Protein AF-F9VNH3-F1 (afdb_monomer)

Organism: Sulfurisphaera tokodaii (strain DSM 16993 / JCM 10545 / NBRC 100140 / 7) (NCBI:txid273063)

Mean predicted aligned error: 3.56 Å

Sequence (162 aa):
MEVTKPWIDDKKYKQDRLIEAKYEAELARRFLEDGLFRNAAGKAFQAWKALLASLSVDYIQELSKYFKGKRKMRDGRVVNYVEWIIALMPTSKMSNVAQILDNLLGNNIEAYTDIAIKLHEFQYNGLDKSGEISRYTSIEFVKMDLEKLLKAIEKFLASSPP

InterPro domains:
  IPR010268 Archaeal PaREP1-like [PF05942] (17-142)

Foldseek 3Di:
DDQDACVRPVVSNLQVLLVLLVVLLVQLVVCVVVVVLLSSLVSLLSSLLSLLLSLCSVVLVQQCVVQADWDQDPVRDIGGRSSVCSRVVDLVCQLVSQVSVCVVVVLCSNVLNVLSVLSVQCSPPPADCVCPRHVHPDVVVSSVSSVVSSVSSVVSCVVPPD

Nearest PDB structures (foldseek):
  1wol-assembly1_A  TM=5.995E-01  e=3.206E-01  Sulfurisphaera tokodaii str. 7
  6e46-assembly3_C  TM=3.033E-01  e=7.892E+00  Homo sapiens

pLDDT: mean 94.15, std 8.26, range [58.0, 98.88]

Structure (mmCIF, N/CA/C/O backbone):
data_AF-F9VNH3-F1
#
_entry.id   AF-F9VNH3-F1
#
loop_
_atom_site.group_PDB
_atom_site.id
_atom_site.type_symbol
_atom_site.label_atom_id
_atom_site.label_alt_id
_atom_site.label_comp_id
_atom_site.label_asym_id
_atom_site.label_entity_id
_atom_site.label_seq_id
_atom_site.pdbx_PDB_ins_code
_atom_site.Cartn_x
_atom_site.Cartn_y
_atom_site.Cartn_z
_atom_site.occupancy
_atom_site.B_iso_or_equiv
_atom_site.auth_seq_id
_atom_site.auth_comp_id
_atom_site.auth_asym_id
_atom_site.auth_atom_id
_atom_site.pdbx_PDB_model_num
ATOM 1 N N . MET A 1 1 ? -16.910 1.333 -6.793 1.00 61.47 1 MET A N 1
ATOM 2 C CA . MET A 1 1 ? -17.571 0.624 -5.680 1.00 61.47 1 MET A CA 1
ATOM 3 C C . MET A 1 1 ? -17.608 1.571 -4.496 1.00 61.47 1 MET A C 1
ATOM 5 O O . MET A 1 1 ? -16.608 2.242 -4.264 1.00 61.47 1 MET A O 1
ATOM 9 N N . GLU A 1 2 ? -18.743 1.712 -3.817 1.00 77.19 2 GLU A N 1
ATOM 10 C CA . GLU A 1 2 ? -18.792 2.500 -2.582 1.00 77.19 2 GLU A CA 1
ATOM 11 C C . GLU A 1 2 ? -18.258 1.638 -1.434 1.00 77.19 2 GLU A C 1
ATOM 13 O O . GLU A 1 2 ? -18.793 0.568 -1.170 1.00 77.19 2 GLU A O 1
ATOM 18 N N . VAL A 1 3 ? -17.167 2.080 -0.805 1.00 82.88 3 VAL A N 1
ATOM 19 C CA . VAL A 1 3 ? -16.518 1.366 0.302 1.00 82.88 3 VAL A CA 1
ATOM 20 C C . VAL A 1 3 ? -17.155 1.800 1.620 1.00 82.88 3 VAL A C 1
ATOM 22 O O . VAL A 1 3 ? -17.121 2.993 1.962 1.00 82.88 3 VAL A O 1
ATOM 25 N N . THR A 1 4 ? -17.699 0.833 2.364 1.00 90.19 4 THR A N 1
ATOM 26 C CA . THR A 1 4 ? -18.312 1.063 3.688 1.00 90.19 4 THR A CA 1
ATOM 27 C C . THR A 1 4 ? -17.279 1.656 4.642 1.00 90.19 4 THR A C 1
ATOM 29 O O . THR A 1 4 ? -16.112 1.325 4.547 1.00 90.19 4 THR A O 1
ATOM 32 N N . LYS A 1 5 ? -17.629 2.576 5.544 1.00 91.31 5 LYS A N 1
ATOM 33 C CA . LYS A 1 5 ? -16.624 3.169 6.451 1.00 91.31 5 LYS A CA 1
ATOM 34 C C . LYS A 1 5 ? -16.379 2.278 7.675 1.00 91.31 5 LYS A C 1
ATOM 36 O O . LYS A 1 5 ? -17.337 1.666 8.141 1.00 91.31 5 LYS A O 1
ATOM 41 N N . PRO A 1 6 ? -15.156 2.262 8.246 1.00 92.56 6 PRO A N 1
ATOM 42 C CA . PRO A 1 6 ? -14.829 1.3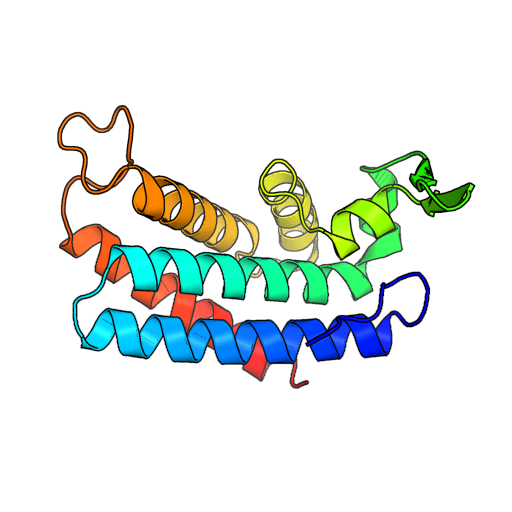91 9.379 1.00 92.56 6 PRO A CA 1
ATOM 43 C C . PRO A 1 6 ? -15.685 1.667 10.623 1.00 92.56 6 PRO A C 1
ATOM 45 O O . PRO A 1 6 ? -16.021 0.745 11.346 1.00 92.56 6 PRO A O 1
ATOM 48 N N . TRP A 1 7 ? -16.120 2.913 10.833 1.00 92.31 7 TRP A N 1
ATOM 49 C CA . TRP A 1 7 ? -17.027 3.287 11.929 1.00 92.31 7 TRP A CA 1
ATOM 50 C C . TRP A 1 7 ? -18.509 2.941 11.672 1.00 92.31 7 TRP A C 1
ATOM 52 O O . TRP A 1 7 ? -19.372 3.316 12.463 1.00 92.31 7 TRP A O 1
ATOM 62 N N . ILE A 1 8 ? -18.831 2.323 10.531 1.00 92.69 8 ILE A N 1
ATOM 63 C CA . ILE A 1 8 ? -20.176 1.822 10.200 1.00 92.69 8 ILE A CA 1
ATOM 64 C C . ILE A 1 8 ? -20.177 0.297 10.292 1.00 92.69 8 ILE A C 1
ATOM 66 O O . ILE A 1 8 ? -21.019 -0.272 10.977 1.00 92.69 8 ILE A O 1
ATOM 70 N N . ASP A 1 9 ? -19.238 -0.340 9.592 1.00 95.44 9 ASP A N 1
ATOM 71 C CA . ASP A 1 9 ? -19.033 -1.787 9.576 1.00 95.44 9 ASP A CA 1
ATOM 72 C C . ASP A 1 9 ? -17.557 -2.043 9.242 1.00 95.44 9 ASP A C 1
ATOM 74 O O . ASP A 1 9 ? -17.109 -1.867 8.103 1.00 95.44 9 ASP A O 1
ATOM 78 N N . ASP A 1 10 ? -16.784 -2.377 10.269 1.00 95.00 10 ASP A N 1
ATOM 79 C CA . ASP A 1 10 ? -15.339 -2.571 10.193 1.00 95.00 10 ASP A CA 1
ATOM 80 C C . ASP A 1 10 ? -14.968 -3.830 9.402 1.00 95.00 10 ASP A C 1
ATOM 82 O O . ASP A 1 10 ? -14.064 -3.787 8.564 1.00 95.00 10 ASP A O 1
ATOM 86 N N . LYS A 1 11 ? -15.712 -4.923 9.590 1.00 95.75 11 LYS A N 1
ATOM 87 C CA . LYS A 1 11 ? -15.538 -6.181 8.857 1.00 95.75 11 LYS A CA 1
ATOM 88 C C . LYS A 1 11 ? -15.802 -5.985 7.374 1.00 95.75 11 LYS A C 1
ATOM 90 O O . LYS A 1 11 ? -14.955 -6.348 6.558 1.00 95.75 11 LYS A O 1
ATOM 95 N N . LYS A 1 12 ? -16.922 -5.357 7.014 1.00 96.00 12 LYS A N 1
ATOM 96 C CA . LYS A 1 12 ? -17.232 -5.072 5.611 1.00 96.00 12 LYS A CA 1
ATOM 97 C C . LYS A 1 12 ? -16.221 -4.114 4.993 1.00 96.00 12 LYS A C 1
ATOM 99 O O . LYS A 1 12 ? -15.754 -4.368 3.887 1.00 96.00 12 LYS A O 1
ATOM 104 N N . TYR A 1 13 ? -15.823 -3.059 5.710 1.00 96.88 13 TYR A N 1
ATOM 105 C CA . TYR A 1 13 ? -14.762 -2.161 5.247 1.00 96.88 13 TYR A CA 1
ATOM 106 C C . TYR A 1 13 ? -13.469 -2.919 4.933 1.00 96.88 13 TYR A C 1
ATOM 108 O O . TYR A 1 13 ? -12.860 -2.712 3.882 1.00 96.88 13 TYR A O 1
ATOM 116 N N . LYS A 1 14 ? -13.062 -3.810 5.841 1.00 96.75 14 LYS A N 1
ATOM 117 C CA . LYS A 1 14 ? -11.865 -4.633 5.689 1.00 96.75 14 LYS A CA 1
ATOM 118 C C . LYS A 1 14 ? -11.937 -5.503 4.430 1.00 96.75 14 LYS A C 1
ATOM 120 O O . LYS A 1 14 ? -10.977 -5.515 3.659 1.00 96.75 14 LYS A O 1
ATOM 125 N N . GLN A 1 15 ? -13.069 -6.172 4.199 1.00 96.12 15 GLN A N 1
ATOM 126 C CA . GLN A 1 15 ? -13.302 -7.005 3.012 1.00 96.12 15 GLN A CA 1
ATOM 127 C C . GLN A 1 15 ? -13.312 -6.183 1.719 1.00 96.12 15 GLN A C 1
ATOM 129 O O . GLN A 1 15 ? -12.590 -6.516 0.779 1.00 96.12 15 GLN A O 1
ATOM 134 N N . ASP A 1 16 ? -14.048 -5.067 1.693 1.00 96.75 16 ASP A N 1
ATOM 135 C CA . ASP A 1 16 ? -14.106 -4.151 0.547 1.00 96.75 16 ASP A CA 1
ATOM 136 C C . ASP A 1 16 ? -12.688 -3.68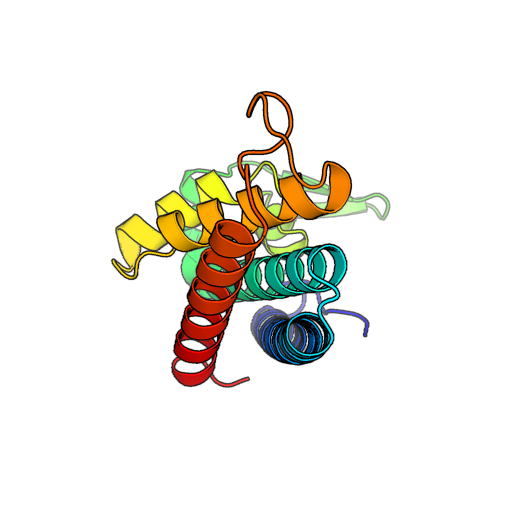9 0.149 1.00 96.75 16 ASP A C 1
ATOM 138 O O . ASP A 1 16 ? -12.338 -3.668 -1.034 1.00 96.75 16 ASP A O 1
ATOM 142 N N . ARG A 1 17 ? -11.835 -3.379 1.137 1.00 97.88 17 ARG A N 1
ATOM 143 C CA . ARG A 1 17 ? -10.438 -2.976 0.914 1.00 97.88 17 ARG A CA 1
ATOM 144 C C . ARG A 1 17 ? -9.529 -4.109 0.437 1.00 97.88 17 ARG A C 1
ATOM 146 O O . ARG A 1 17 ? -8.641 -3.843 -0.370 1.00 97.88 17 ARG A O 1
ATOM 153 N N . LEU A 1 18 ? -9.729 -5.350 0.886 1.00 97.62 18 LEU A N 1
ATOM 154 C CA . LEU A 1 18 ? -8.983 -6.509 0.364 1.00 97.62 18 LEU A CA 1
ATOM 155 C C . LEU A 1 18 ? -9.336 -6.780 -1.103 1.00 97.62 18 LEU A C 1
ATOM 157 O O . LEU A 1 18 ? -8.447 -7.032 -1.916 1.00 97.62 18 LEU A O 1
ATOM 161 N N . ILE A 1 19 ? -10.620 -6.672 -1.456 1.00 97.44 19 ILE A N 1
ATOM 162 C CA . ILE A 1 19 ? -11.099 -6.811 -2.838 1.00 97.44 19 ILE A CA 1
ATOM 163 C C . ILE A 1 19 ? -10.509 -5.706 -3.724 1.00 97.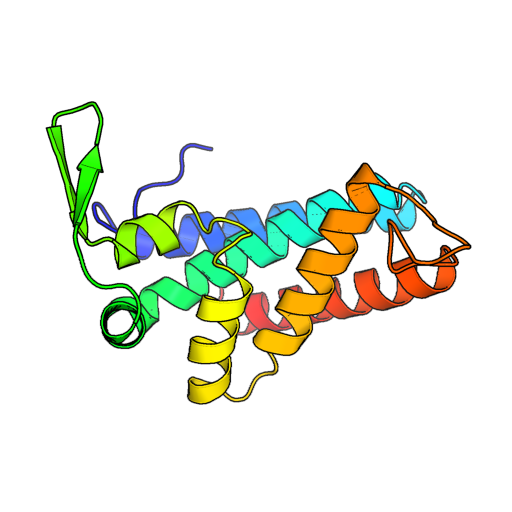44 19 ILE A C 1
ATOM 165 O O . ILE A 1 19 ? -9.986 -5.992 -4.800 1.00 97.44 19 ILE A O 1
ATOM 169 N N . GLU A 1 20 ? -10.536 -4.453 -3.264 1.00 98.06 20 GLU A N 1
ATOM 170 C CA . GLU A 1 20 ? -9.913 -3.328 -3.969 1.00 98.06 20 GLU A CA 1
ATOM 171 C C . GLU A 1 20 ? -8.407 -3.544 -4.160 1.00 98.06 20 GLU A C 1
ATOM 173 O O . GLU A 1 20 ? -7.907 -3.398 -5.274 1.00 98.06 20 GLU A O 1
ATOM 178 N N . ALA A 1 21 ? -7.692 -3.966 -3.111 1.00 98.50 21 ALA A N 1
ATOM 179 C CA . ALA A 1 21 ? -6.265 -4.262 -3.193 1.00 98.50 21 ALA A CA 1
ATOM 180 C C . ALA A 1 21 ? -5.957 -5.337 -4.246 1.00 98.50 21 ALA A C 1
ATOM 182 O O . ALA A 1 21 ? -5.018 -5.182 -5.030 1.00 98.50 21 ALA A O 1
ATOM 183 N N . LYS A 1 22 ? -6.773 -6.396 -4.305 1.00 98.50 22 LYS A N 1
ATOM 184 C CA . LYS A 1 22 ? -6.648 -7.458 -5.306 1.00 98.50 22 LYS A CA 1
ATOM 185 C C . LYS A 1 22 ? -6.838 -6.926 -6.729 1.00 98.50 22 LYS A C 1
ATOM 187 O O . LYS A 1 22 ? -5.969 -7.143 -7.570 1.00 98.50 22 LYS A O 1
ATOM 192 N N . TYR A 1 23 ? -7.927 -6.206 -7.000 1.00 98.44 23 TYR A N 1
ATOM 193 C CA . TYR A 1 23 ? -8.198 -5.687 -8.346 1.00 98.44 23 TYR A CA 1
ATOM 194 C C . TYR A 1 23 ? -7.160 -4.664 -8.809 1.00 98.44 23 TYR A C 1
ATOM 196 O O . TYR A 1 23 ? -6.726 -4.693 -9.961 1.00 98.44 23 TYR A O 1
ATOM 204 N N . GLU A 1 24 ? -6.720 -3.775 -7.920 1.00 98.69 24 GLU A N 1
ATOM 205 C CA . GLU A 1 24 ? -5.681 -2.800 -8.245 1.00 98.69 24 GLU A CA 1
ATOM 206 C C . GLU A 1 24 ? -4.334 -3.495 -8.523 1.00 98.69 24 GLU A C 1
ATOM 208 O O . GLU A 1 24 ? -3.640 -3.116 -9.467 1.00 98.69 24 GLU A O 1
ATOM 213 N N . ALA A 1 25 ? -3.988 -4.563 -7.792 1.00 98.75 25 ALA A N 1
ATOM 214 C CA . ALA A 1 25 ? -2.782 -5.353 -8.055 1.00 98.75 25 ALA A CA 1
ATOM 215 C C . ALA A 1 25 ? -2.852 -6.114 -9.393 1.00 98.75 25 ALA A C 1
ATOM 217 O O . ALA A 1 25 ? -1.869 -6.148 -10.136 1.00 98.75 25 ALA A O 1
ATOM 218 N N . GLU A 1 26 ? -4.010 -6.682 -9.739 1.00 98.56 26 GLU A N 1
ATOM 219 C CA . GLU A 1 26 ? -4.234 -7.330 -11.038 1.00 98.56 26 GLU A CA 1
ATOM 220 C C . GLU A 1 26 ? -4.087 -6.337 -12.202 1.00 98.56 26 GLU A C 1
ATOM 222 O O . GLU A 1 26 ? -3.453 -6.650 -13.211 1.00 98.56 26 GLU A O 1
ATOM 227 N N . LEU A 1 27 ? -4.615 -5.117 -12.061 1.00 98.75 27 LEU A N 1
ATOM 228 C CA . LEU A 1 27 ? -4.439 -4.056 -13.058 1.00 98.75 27 LEU A CA 1
ATOM 229 C C . LEU A 1 27 ? -2.983 -3.592 -13.157 1.00 98.75 27 LEU A C 1
ATOM 231 O O . LEU A 1 27 ? -2.479 -3.387 -14.261 1.00 98.75 27 LEU A O 1
ATOM 235 N N . ALA A 1 28 ? -2.297 -3.449 -12.021 1.00 98.75 28 ALA A N 1
ATOM 236 C CA . ALA A 1 28 ? -0.889 -3.069 -11.990 1.00 98.75 28 ALA A CA 1
ATOM 237 C C . ALA A 1 28 ? -0.011 -4.052 -12.775 1.00 98.75 28 ALA A C 1
ATOM 239 O O . ALA A 1 28 ? 0.891 -3.623 -13.491 1.00 98.75 28 ALA A O 1
ATOM 240 N N . ARG A 1 29 ? -0.304 -5.356 -12.684 1.00 98.69 29 ARG A N 1
ATOM 241 C CA . ARG A 1 29 ? 0.393 -6.402 -13.447 1.00 98.69 29 ARG A CA 1
ATOM 242 C C . ARG A 1 29 ? 0.195 -6.286 -14.941 1.00 98.69 29 ARG A C 1
ATOM 244 O O . ARG A 1 29 ? 1.181 -6.269 -15.662 1.00 98.69 29 ARG A O 1
ATOM 251 N N . ARG A 1 30 ? -1.052 -6.134 -15.387 1.00 98.62 30 ARG A N 1
ATOM 252 C CA . ARG A 1 30 ? -1.355 -5.961 -16.815 1.00 98.62 30 ARG A CA 1
ATOM 253 C C . ARG A 1 30 ? -0.617 -4.750 -17.381 1.00 98.62 30 ARG A C 1
ATOM 255 O O . ARG A 1 30 ? 0.056 -4.845 -18.396 1.00 98.62 30 ARG A O 1
ATOM 262 N N . PHE A 1 31 ? -0.642 -3.628 -16.661 1.00 98.62 31 PHE A N 1
ATOM 263 C CA . PHE A 1 31 ? 0.116 -2.442 -17.060 1.00 98.62 31 PHE A CA 1
ATOM 264 C C . PHE A 1 31 ? 1.630 -2.658 -17.055 1.00 98.62 31 PHE A C 1
ATOM 266 O O . PHE A 1 31 ? 2.318 -2.083 -17.893 1.00 98.62 31 PHE A O 1
ATOM 273 N N . LEU A 1 32 ? 2.165 -3.457 -16.132 1.00 98.12 32 LEU A N 1
ATOM 274 C CA . LEU A 1 32 ? 3.585 -3.797 -16.117 1.00 98.12 32 LEU A CA 1
ATOM 275 C C . LEU A 1 32 ? 3.972 -4.652 -17.336 1.00 98.12 32 LEU A C 1
ATOM 277 O O . LEU A 1 32 ? 4.978 -4.351 -17.980 1.00 98.12 32 LEU A O 1
ATOM 281 N N . GLU A 1 33 ? 3.168 -5.665 -17.666 1.00 97.94 33 GLU A N 1
ATOM 282 C CA . GLU A 1 33 ? 3.341 -6.544 -18.834 1.00 97.94 33 GLU A CA 1
ATOM 283 C C . GLU A 1 33 ? 3.282 -5.756 -20.151 1.00 97.94 33 GLU A C 1
ATOM 285 O O . GLU A 1 33 ? 4.122 -5.956 -21.028 1.00 97.94 33 GLU A O 1
ATOM 290 N N . ASP A 1 34 ? 2.378 -4.777 -20.238 1.00 98.12 34 ASP A N 1
ATOM 291 C CA . ASP A 1 34 ? 2.217 -3.892 -21.398 1.00 98.12 34 ASP A CA 1
ATOM 292 C C . ASP A 1 34 ? 3.264 -2.754 -21.462 1.00 98.12 34 ASP A C 1
ATOM 294 O O . ASP A 1 34 ? 3.235 -1.914 -22.363 1.00 98.12 34 ASP A O 1
ATOM 298 N N . GLY A 1 35 ? 4.191 -2.671 -20.498 1.00 97.31 35 GLY A N 1
ATOM 299 C CA . GLY A 1 35 ? 5.225 -1.627 -20.447 1.00 97.31 35 GLY A CA 1
ATOM 300 C C . GLY A 1 35 ? 4.726 -0.236 -20.023 1.00 97.31 35 GLY A C 1
ATOM 301 O O . GLY A 1 35 ? 5.443 0.759 -20.152 1.00 97.31 35 GLY A O 1
ATOM 302 N N . LEU A 1 36 ? 3.515 -0.139 -19.473 1.00 97.69 36 LEU A N 1
ATOM 303 C CA . LEU A 1 36 ? 2.888 1.090 -18.980 1.00 97.69 36 LEU A CA 1
ATOM 304 C C . LEU A 1 36 ? 3.320 1.397 -17.534 1.00 97.69 36 LEU A C 1
ATOM 306 O O . LEU A 1 36 ? 2.507 1.449 -16.609 1.00 97.69 36 LEU A O 1
ATOM 310 N N . PHE A 1 37 ? 4.620 1.621 -17.318 1.00 97.06 37 PHE A N 1
ATOM 311 C CA . PHE A 1 37 ? 5.228 1.646 -15.976 1.00 97.06 37 PHE A CA 1
ATOM 312 C C . PHE A 1 37 ? 4.639 2.685 -15.013 1.00 97.06 37 PHE A C 1
ATOM 314 O O . PHE A 1 37 ? 4.462 2.391 -13.833 1.00 97.06 37 PHE A O 1
ATOM 321 N N . ARG A 1 38 ? 4.305 3.897 -15.483 1.00 96.62 38 ARG A N 1
ATOM 322 C CA .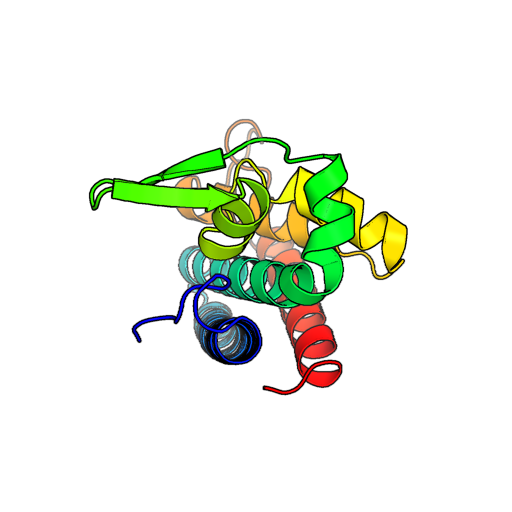 ARG A 1 38 ? 3.693 4.928 -14.619 1.00 96.62 38 ARG A CA 1
ATOM 323 C C . ARG A 1 38 ? 2.296 4.510 -14.155 1.00 96.62 38 ARG A C 1
ATOM 325 O O . ARG A 1 38 ? 1.940 4.712 -12.997 1.00 96.62 38 ARG A O 1
ATOM 332 N N . ASN A 1 39 ? 1.520 3.891 -15.042 1.00 98.38 39 ASN A N 1
ATOM 333 C CA . ASN A 1 39 ? 0.190 3.376 -14.729 1.00 98.38 39 ASN A CA 1
ATOM 334 C C . ASN A 1 39 ? 0.279 2.176 -13.780 1.00 98.38 39 ASN A C 1
ATOM 336 O O . ASN A 1 39 ? -0.474 2.119 -12.807 1.00 98.38 39 ASN A O 1
ATOM 340 N N . ALA A 1 40 ? 1.232 1.269 -14.017 1.00 98.62 40 ALA A N 1
ATOM 341 C CA . ALA A 1 40 ? 1.520 0.149 -13.126 1.00 98.62 40 ALA A CA 1
ATOM 342 C C . ALA A 1 40 ? 1.874 0.635 -11.712 1.00 98.62 40 ALA A C 1
ATOM 344 O O . ALA A 1 40 ? 1.302 0.152 -10.739 1.00 98.62 40 ALA A O 1
ATOM 345 N N . ALA A 1 41 ? 2.737 1.650 -11.597 1.00 98.38 41 ALA A N 1
ATOM 346 C CA . ALA A 1 41 ? 3.124 2.260 -10.324 1.00 98.38 41 ALA A CA 1
ATOM 347 C C . ALA A 1 41 ? 1.935 2.866 -9.574 1.00 98.38 41 ALA A C 1
ATOM 349 O O . ALA A 1 41 ? 1.758 2.602 -8.384 1.00 98.38 41 ALA A O 1
ATOM 350 N N . GLY A 1 42 ? 1.067 3.599 -10.276 1.00 98.50 42 GLY A N 1
ATOM 351 C CA . GLY A 1 42 ? -0.146 4.139 -9.668 1.00 98.50 42 GLY A CA 1
ATOM 352 C C . GLY A 1 42 ? -1.084 3.054 -9.144 1.00 98.50 42 GLY A C 1
ATOM 353 O O . GLY A 1 42 ? -1.586 3.168 -8.027 1.00 98.50 42 GLY A O 1
ATOM 354 N N . LYS A 1 43 ? -1.280 1.976 -9.909 1.00 98.81 43 LYS A N 1
ATOM 355 C CA . LYS A 1 43 ? -2.119 0.841 -9.502 1.00 98.81 43 LYS A CA 1
ATOM 356 C C . LYS A 1 43 ? -1.514 0.035 -8.352 1.00 98.81 43 LYS A C 1
ATOM 358 O O . LYS A 1 43 ? -2.218 -0.273 -7.395 1.00 98.81 43 LYS A O 1
ATOM 363 N N . ALA A 1 44 ? -0.207 -0.208 -8.369 1.00 98.88 44 ALA A N 1
ATOM 364 C CA . ALA A 1 44 ? 0.489 -0.873 -7.270 1.00 98.88 44 ALA A CA 1
ATOM 365 C C . ALA A 1 44 ? 0.415 -0.056 -5.966 1.00 98.88 44 ALA A C 1
ATOM 367 O O . ALA A 1 44 ? 0.179 -0.618 -4.895 1.00 98.88 44 ALA A O 1
ATOM 368 N N . PHE A 1 45 ? 0.533 1.275 -6.049 1.00 98.81 45 PHE A N 1
ATOM 369 C CA . PHE A 1 45 ? 0.345 2.159 -4.898 1.00 98.81 45 PHE A CA 1
ATOM 370 C C . PHE A 1 45 ? -1.083 2.091 -4.339 1.00 98.81 45 PHE A C 1
ATOM 372 O O . PHE A 1 45 ? -1.247 1.950 -3.126 1.00 98.81 45 PHE A O 1
ATOM 379 N N . GLN A 1 46 ? -2.116 2.162 -5.191 1.00 98.75 46 GLN A N 1
ATOM 380 C CA . GLN A 1 46 ? -3.506 2.044 -4.727 1.00 98.75 46 GLN A CA 1
ATOM 381 C C . GLN A 1 46 ? -3.773 0.681 -4.085 1.00 98.75 46 GLN A C 1
ATOM 383 O O . GLN A 1 46 ? -4.396 0.622 -3.024 1.00 98.75 46 GLN A O 1
ATOM 388 N N . ALA A 1 47 ? -3.235 -0.393 -4.667 1.00 98.81 47 ALA A N 1
ATOM 389 C CA . ALA A 1 47 ? -3.341 -1.733 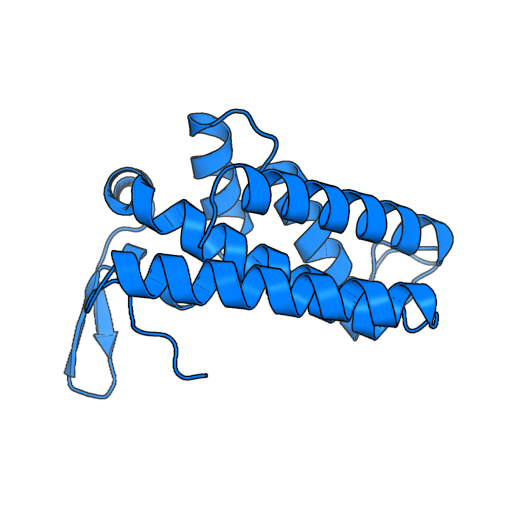-4.109 1.00 98.81 47 ALA A CA 1
ATOM 390 C C . ALA A 1 47 ? -2.739 -1.815 -2.698 1.00 98.81 47 ALA A C 1
ATOM 392 O O . ALA A 1 47 ? -3.402 -2.259 -1.760 1.00 98.81 47 ALA A O 1
ATOM 393 N N . TRP A 1 48 ? -1.508 -1.318 -2.522 1.00 98.88 48 TRP A N 1
ATOM 394 C CA . TRP A 1 48 ? -0.855 -1.288 -1.214 1.00 98.88 48 TRP A CA 1
ATOM 395 C C . TRP A 1 48 ? -1.598 -0.403 -0.210 1.00 98.88 48 TRP A C 1
ATOM 397 O O . TRP A 1 48 ? -1.781 -0.784 0.943 1.00 98.88 48 TRP A O 1
ATOM 407 N N . LYS A 1 49 ? -2.075 0.770 -0.639 1.00 98.75 49 LYS A N 1
ATOM 408 C CA . LYS A 1 49 ? -2.851 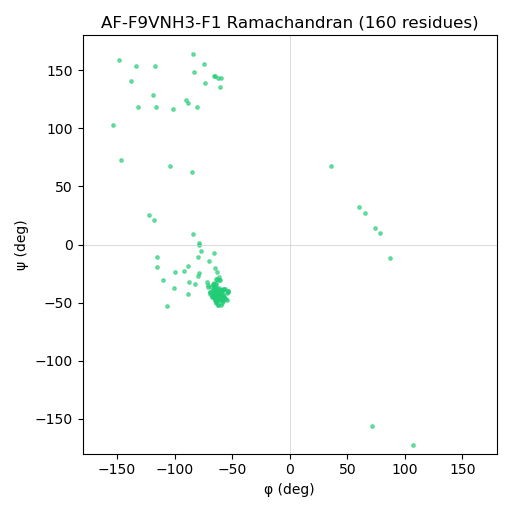1.685 0.204 1.00 98.75 49 LYS A CA 1
ATOM 409 C C . LYS A 1 49 ? -4.137 1.034 0.722 1.00 98.75 49 LYS A C 1
ATOM 411 O O . LYS A 1 49 ? -4.450 1.176 1.905 1.00 98.75 49 LYS A O 1
ATOM 416 N N . ALA A 1 50 ? -4.873 0.333 -0.141 1.00 98.56 50 ALA A N 1
ATOM 417 C CA . ALA A 1 50 ? -6.078 -0.394 0.244 1.00 98.56 50 ALA A CA 1
ATOM 418 C C . ALA A 1 50 ? -5.750 -1.544 1.210 1.00 98.56 50 ALA A C 1
ATOM 420 O O . ALA A 1 50 ? -6.394 -1.676 2.252 1.00 98.56 50 ALA A O 1
ATOM 421 N N . LEU A 1 51 ? -4.688 -2.305 0.932 1.00 98.44 51 LEU A N 1
ATOM 422 C CA . LEU A 1 51 ? -4.223 -3.380 1.805 1.00 98.44 51 LEU A CA 1
ATOM 423 C C . LEU A 1 51 ? -3.813 -2.865 3.195 1.00 98.44 51 LEU A C 1
ATOM 425 O O . LEU A 1 51 ? -4.274 -3.395 4.202 1.00 98.44 51 LEU A O 1
ATOM 429 N N . LEU A 1 52 ? -3.011 -1.800 3.267 1.00 98.62 52 LEU A N 1
ATOM 430 C CA . LEU A 1 52 ? -2.593 -1.186 4.5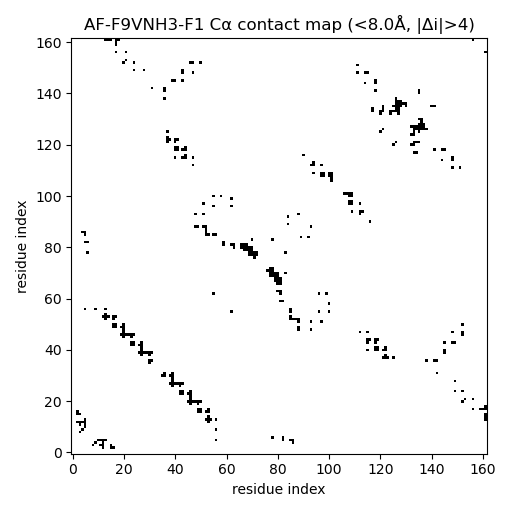30 1.00 98.62 52 LEU A CA 1
ATOM 431 C C . LEU A 1 52 ? -3.803 -0.709 5.345 1.00 98.62 52 LEU A C 1
ATOM 433 O O . LEU A 1 52 ? -3.841 -0.875 6.564 1.00 98.62 52 LEU A O 1
ATOM 437 N N . ALA A 1 53 ? -4.812 -0.145 4.675 1.00 98.50 53 ALA A N 1
ATOM 438 C CA . ALA A 1 53 ? -6.058 0.266 5.310 1.00 98.50 53 ALA A CA 1
ATOM 439 C C . ALA A 1 53 ? -6.841 -0.917 5.891 1.00 98.50 53 ALA A C 1
ATOM 441 O O . ALA A 1 53 ? -7.355 -0.803 7.000 1.00 98.50 53 ALA A O 1
ATOM 442 N N . SER A 1 54 ? -6.892 -2.040 5.172 1.00 98.12 54 SER A N 1
ATOM 443 C CA . SER A 1 54 ? -7.506 -3.284 5.644 1.00 98.12 54 SER A CA 1
ATOM 444 C C . SER A 1 54 ? -6.777 -3.860 6.861 1.00 98.12 54 SER A C 1
ATOM 446 O O . SER A 1 54 ? -7.401 -4.097 7.894 1.00 98.12 54 SER A O 1
ATOM 448 N N . LEU A 1 55 ? -5.447 -3.996 6.784 1.00 97.44 55 LEU A N 1
ATOM 449 C CA . LEU A 1 55 ? -4.621 -4.488 7.893 1.00 97.44 55 LEU A CA 1
ATOM 450 C C . LEU A 1 55 ? -4.799 -3.631 9.150 1.00 97.44 55 LEU A C 1
ATOM 452 O O . LEU A 1 55 ? -4.883 -4.155 10.253 1.00 97.44 55 LEU A O 1
ATOM 456 N N . SER A 1 56 ? -4.917 -2.312 8.988 1.00 98.38 56 SER A N 1
ATOM 457 C CA . SER A 1 56 ? -5.049 -1.377 10.110 1.00 98.38 56 SER A CA 1
ATOM 458 C C . SER A 1 56 ? -6.340 -1.541 10.920 1.00 98.38 56 SER A C 1
ATOM 460 O O . SER A 1 56 ? -6.388 -1.071 12.056 1.00 98.38 56 SER A O 1
ATOM 462 N N . VAL A 1 57 ? -7.383 -2.170 10.364 1.00 97.81 57 VAL A N 1
ATOM 463 C CA . VAL A 1 57 ? -8.665 -2.369 11.064 1.00 97.81 57 VAL A CA 1
ATOM 464 C C . VAL A 1 57 ? -8.477 -3.201 12.331 1.00 97.81 57 VAL A C 1
ATOM 466 O O . VAL A 1 57 ? -9.010 -2.844 13.379 1.00 97.81 57 VAL A O 1
ATOM 469 N N . ASP A 1 58 ? -7.652 -4.247 12.268 1.00 96.94 58 ASP A N 1
ATOM 470 C CA . ASP A 1 58 ? -7.418 -5.144 13.407 1.00 96.94 58 ASP A CA 1
ATOM 471 C C . ASP A 1 58 ? -6.609 -4.482 14.537 1.00 96.94 58 ASP A C 1
ATOM 473 O O . ASP A 1 58 ? -6.575 -4.995 15.651 1.00 96.94 58 ASP A O 1
ATOM 477 N N . TYR A 1 59 ? -5.981 -3.332 14.263 1.00 97.81 59 TYR A N 1
ATOM 478 C CA . TYR A 1 59 ? -5.058 -2.642 15.171 1.00 97.81 59 TYR A CA 1
ATOM 479 C C . TYR A 1 59 ? -5.506 -1.209 15.490 1.00 97.81 59 TYR A C 1
ATOM 481 O O . TYR A 1 59 ? -4.691 -0.336 15.807 1.00 97.81 59 TYR A O 1
ATOM 489 N N . ILE A 1 60 ? -6.814 -0.925 15.397 1.00 97.19 60 ILE A N 1
ATOM 490 C CA . ILE A 1 60 ? -7.381 0.398 15.713 1.00 97.19 60 ILE A CA 1
ATOM 491 C C . ILE A 1 60 ? -6.962 0.859 17.114 1.00 97.19 60 ILE A C 1
ATOM 493 O O . ILE A 1 60 ? -6.631 2.033 17.301 1.00 97.19 60 ILE A O 1
ATOM 497 N N . GLN A 1 61 ? -6.957 -0.041 18.100 1.00 97.12 61 GLN A N 1
ATOM 498 C CA . GLN A 1 61 ? -6.633 0.302 19.485 1.00 97.12 61 GLN A CA 1
ATOM 499 C C . GLN A 1 61 ? -5.166 0.720 19.629 1.00 97.12 61 GLN A C 1
ATOM 501 O O . GLN A 1 61 ? -4.869 1.743 20.249 1.00 97.12 61 GLN A O 1
ATOM 506 N N . GLU A 1 62 ? -4.247 -0.009 19.009 1.00 98.19 62 GLU A N 1
ATOM 507 C CA . GLU A 1 62 ? -2.815 0.267 18.993 1.00 98.19 62 GLU A CA 1
ATOM 508 C C . GLU A 1 62 ? -2.529 1.578 18.265 1.00 98.19 62 GLU A C 1
ATOM 510 O O . GLU A 1 62 ? -1.844 2.451 18.801 1.00 98.19 62 GLU A O 1
ATOM 515 N N . LEU A 1 63 ? -3.128 1.766 17.087 1.00 98.38 63 LEU A N 1
ATOM 516 C CA . LEU A 1 63 ? -2.990 2.985 16.293 1.00 98.38 63 LEU A CA 1
ATOM 517 C C . LEU A 1 63 ? -3.582 4.210 17.013 1.00 98.38 63 LEU A C 1
ATOM 519 O O . LEU A 1 63 ? -3.037 5.314 16.908 1.00 98.38 63 LEU A O 1
ATOM 523 N N . SER A 1 64 ? -4.646 4.041 17.808 1.00 97.88 64 SER A N 1
ATOM 524 C CA . SER A 1 64 ? -5.276 5.137 18.563 1.00 97.88 64 SER A CA 1
ATOM 525 C C . SER A 1 64 ? -4.349 5.774 19.607 1.00 97.88 64 SER A C 1
ATOM 527 O O . SER A 1 64 ? -4.511 6.951 19.943 1.00 97.88 64 SER A O 1
ATOM 529 N N . LYS A 1 65 ? -3.327 5.039 20.074 1.00 98.06 65 LYS A N 1
ATOM 530 C CA . LYS A 1 65 ? -2.311 5.545 21.013 1.00 98.06 65 LYS A CA 1
ATOM 531 C C . LYS A 1 65 ? -1.475 6.669 20.393 1.00 98.06 65 LYS A C 1
ATOM 533 O O . LYS A 1 65 ? -1.051 7.575 21.112 1.00 98.06 65 LYS A O 1
ATOM 538 N N . TYR A 1 66 ? -1.299 6.640 19.071 1.00 98.06 66 TYR A N 1
ATOM 539 C CA . TYR A 1 66 ? -0.520 7.611 18.298 1.00 98.06 66 TYR A CA 1
ATOM 540 C C . TYR A 1 66 ? -1.411 8.652 17.610 1.00 98.06 66 TYR A C 1
ATOM 542 O O . TYR A 1 66 ? -1.072 9.834 17.563 1.00 98.06 66 TYR A O 1
ATOM 550 N N . PHE A 1 67 ? -2.582 8.242 17.116 1.00 97.62 67 PHE A N 1
ATOM 551 C CA . PHE A 1 67 ? -3.504 9.104 16.374 1.00 97.62 67 PHE A CA 1
ATOM 552 C C . PHE A 1 67 ? -4.702 9.535 17.222 1.00 97.62 67 PHE A C 1
ATOM 554 O O . PHE A 1 67 ? -5.852 9.169 16.968 1.00 97.62 67 PHE A O 1
ATOM 561 N N . LYS A 1 68 ? -4.417 10.353 18.237 1.00 96.56 68 LYS A N 1
ATOM 562 C CA . LYS A 1 68 ? -5.419 10.855 19.183 1.00 96.56 68 LYS A CA 1
ATOM 563 C C . LYS A 1 68 ? -6.303 11.942 18.570 1.00 96.56 68 LYS A C 1
ATOM 565 O O . LYS A 1 68 ? -5.896 12.683 17.676 1.00 96.56 68 LYS A O 1
ATOM 570 N N . GLY A 1 69 ? -7.502 12.081 19.127 1.00 96.62 69 GLY A N 1
ATOM 571 C CA . GLY A 1 69 ? -8.444 13.145 18.790 1.00 96.62 69 GLY A CA 1
ATOM 572 C C . GLY A 1 69 ? -9.631 12.664 17.964 1.00 96.62 69 GLY A C 1
ATOM 573 O O . GLY A 1 69 ? -9.851 11.468 17.772 1.00 96.62 69 GLY A O 1
ATOM 574 N N . LYS A 1 70 ? -10.426 13.626 17.496 1.00 96.62 70 LYS A N 1
ATOM 575 C CA . LYS A 1 70 ? -11.671 13.392 16.758 1.00 96.62 70 LYS A CA 1
ATOM 576 C C . LYS A 1 70 ? -11.729 14.278 15.515 1.00 96.62 70 LYS A C 1
ATOM 578 O O . LYS A 1 70 ? -11.136 15.356 15.485 1.00 96.62 70 LYS A O 1
ATOM 583 N N . ARG A 1 71 ? -12.467 13.845 14.494 1.00 94.44 71 ARG A N 1
ATOM 584 C CA . ARG A 1 71 ? -12.767 14.627 13.287 1.00 94.44 71 ARG A CA 1
ATOM 585 C C . ARG A 1 71 ? -14.267 14.833 13.166 1.00 94.44 71 ARG A C 1
ATOM 587 O O . ARG A 1 71 ? -15.028 13.873 13.218 1.00 94.44 71 ARG A O 1
ATOM 594 N N . LYS A 1 72 ? -14.673 16.090 12.981 1.00 93.94 72 LYS A N 1
ATOM 595 C CA . LYS A 1 72 ? -16.048 16.449 12.634 1.00 93.94 72 LYS A CA 1
ATOM 596 C C . LYS A 1 72 ? -16.190 16.470 11.114 1.00 93.94 72 LYS A C 1
ATOM 598 O O . LYS A 1 72 ? -15.433 17.157 10.430 1.00 93.94 72 LYS A O 1
ATOM 603 N N . MET A 1 73 ? -17.133 15.696 10.603 1.00 86.88 73 MET A N 1
ATOM 604 C CA . MET A 1 73 ? -17.480 15.616 9.191 1.00 86.88 73 MET A CA 1
ATOM 605 C C . MET A 1 73 ? -18.458 16.734 8.806 1.00 86.88 73 MET A C 1
ATOM 607 O O . MET A 1 73 ? -19.070 17.374 9.664 1.00 86.88 73 MET A O 1
ATOM 611 N N . ARG A 1 74 ? -18.604 16.976 7.496 1.00 86.19 74 ARG A N 1
ATOM 612 C CA . ARG A 1 74 ? -19.509 18.012 6.960 1.00 86.19 74 ARG A CA 1
ATOM 613 C C . ARG A 1 74 ? -20.976 17.767 7.321 1.00 86.19 74 ARG A C 1
ATOM 615 O O . ARG A 1 74 ? -21.714 18.723 7.498 1.00 86.19 74 ARG A O 1
ATOM 622 N N . ASP A 1 75 ? -21.368 16.506 7.470 1.00 87.62 75 ASP A N 1
ATOM 623 C CA . ASP A 1 75 ? -22.714 16.079 7.866 1.00 87.62 75 ASP A CA 1
ATOM 624 C C . ASP A 1 75 ? -22.936 16.081 9.392 1.00 87.62 75 ASP A C 1
ATOM 626 O O . ASP A 1 75 ? -23.944 15.582 9.881 1.00 87.62 75 ASP A O 1
ATOM 630 N N . GLY A 1 76 ? -21.987 16.624 10.163 1.00 89.44 76 GLY A N 1
ATOM 631 C CA . GLY A 1 76 ? -22.084 16.748 11.614 1.00 89.44 76 GLY A CA 1
ATOM 632 C C . GLY A 1 76 ? -21.592 15.534 12.401 1.00 89.44 76 GLY A C 1
ATOM 633 O O . GLY A 1 76 ? -21.383 15.674 13.609 1.00 89.44 76 GLY A O 1
ATOM 634 N N . ARG A 1 77 ? -21.330 14.385 11.756 1.00 90.12 77 ARG A N 1
ATOM 635 C CA . ARG A 1 77 ? -20.784 13.201 12.439 1.00 90.12 77 ARG A CA 1
ATOM 636 C C . ARG A 1 77 ? -19.410 13.490 13.036 1.00 90.12 77 ARG A C 1
ATOM 638 O O . ARG A 1 77 ? -18.594 14.199 12.447 1.00 90.12 77 ARG A O 1
ATOM 645 N N . VAL A 1 78 ? -19.143 12.917 14.207 1.00 94.69 78 VAL A N 1
ATOM 646 C CA . VAL A 1 78 ? -17.845 12.997 14.883 1.00 94.69 78 VAL A CA 1
ATOM 647 C C . VAL A 1 78 ? -17.267 11.593 14.971 1.00 94.69 78 VAL A C 1
ATOM 649 O O . VAL A 1 78 ? -17.860 10.730 15.608 1.00 94.69 78 VAL A O 1
ATOM 652 N N . VAL A 1 79 ? -16.112 11.377 14.346 1.00 94.81 79 VAL A N 1
ATOM 653 C CA . VAL A 1 79 ? -15.421 10.077 14.301 1.00 94.81 79 VAL A CA 1
ATOM 654 C C . VAL A 1 79 ? -14.068 10.168 14.993 1.00 94.81 79 VAL A C 1
ATOM 656 O O . VAL A 1 79 ? -13.477 11.256 15.056 1.00 94.81 79 VAL A O 1
ATOM 659 N N . ASN A 1 80 ? -13.549 9.053 15.512 1.00 96.75 80 ASN A N 1
ATOM 660 C CA . ASN A 1 80 ? -12.198 9.059 16.066 1.00 96.75 80 ASN A CA 1
ATOM 661 C C . ASN A 1 80 ? -11.180 9.302 14.951 1.00 96.75 80 ASN A C 1
ATOM 663 O O . ASN A 1 80 ? -11.346 8.867 13.809 1.00 96.75 80 ASN A O 1
ATOM 667 N N . TYR A 1 81 ? -10.108 10.025 15.270 1.00 97.44 81 TYR A N 1
ATOM 668 C CA . TYR A 1 81 ? -9.138 10.416 14.253 1.00 97.44 81 TYR A CA 1
ATOM 669 C C . TYR A 1 81 ? -8.397 9.215 13.649 1.00 97.44 81 TYR A C 1
ATOM 671 O O . TYR A 1 81 ? -8.122 9.214 12.451 1.00 97.44 81 TYR A O 1
ATOM 679 N N . VAL A 1 82 ? -8.149 8.169 14.440 1.00 98.25 82 VAL A N 1
ATOM 680 C CA . VAL A 1 82 ? -7.582 6.906 13.949 1.00 98.25 82 VAL A CA 1
ATOM 681 C C . VAL A 1 82 ? -8.481 6.232 12.910 1.00 98.25 82 VAL A C 1
ATOM 683 O O . VAL A 1 82 ? -8.005 5.870 11.840 1.00 98.25 82 VAL A O 1
ATOM 686 N N . GLU A 1 83 ? -9.790 6.151 13.154 1.00 96.94 83 GLU A N 1
ATOM 687 C CA . GLU A 1 83 ? -10.740 5.546 12.213 1.00 96.94 83 GLU A CA 1
ATOM 688 C C . GLU A 1 83 ? -10.833 6.372 10.923 1.00 96.94 83 GLU A C 1
ATOM 690 O O . GLU A 1 83 ? -10.918 5.820 9.829 1.00 96.94 83 GLU A O 1
ATOM 695 N N . TRP A 1 84 ? -10.735 7.703 11.030 1.00 96.94 84 TRP A N 1
ATOM 696 C CA . TRP A 1 84 ? -10.630 8.600 9.877 1.00 96.94 84 TRP A CA 1
ATOM 697 C C . TRP A 1 84 ? -9.371 8.344 9.039 1.00 96.94 84 TRP A C 1
ATOM 699 O O . TRP A 1 84 ? -9.447 8.284 7.809 1.00 96.94 84 TRP A O 1
ATOM 709 N N . ILE A 1 85 ? -8.214 8.184 9.691 1.00 98.06 85 ILE A N 1
ATOM 710 C CA . ILE A 1 85 ? -6.957 7.835 9.017 1.00 98.06 85 ILE A CA 1
ATOM 711 C C . ILE A 1 85 ? -7.096 6.483 8.329 1.00 98.06 85 ILE A C 1
ATOM 713 O O . ILE A 1 85 ? -6.769 6.390 7.153 1.00 98.06 85 ILE A O 1
ATOM 717 N N . ILE A 1 86 ? -7.630 5.471 9.010 1.00 98.19 86 ILE A N 1
ATOM 718 C CA . ILE A 1 86 ? -7.812 4.129 8.447 1.00 98.19 86 ILE A CA 1
ATOM 719 C C . ILE A 1 86 ? -8.744 4.170 7.237 1.00 98.19 86 ILE A C 1
ATOM 721 O O . ILE A 1 86 ? -8.423 3.583 6.208 1.00 98.19 86 ILE A O 1
ATOM 725 N N . ALA A 1 87 ? -9.849 4.914 7.313 1.00 96.44 87 ALA A N 1
ATOM 726 C CA . ALA A 1 87 ? -10.833 5.012 6.238 1.00 96.44 87 ALA A CA 1
ATOM 727 C C . ALA A 1 87 ? -10.291 5.645 4.948 1.00 96.44 87 ALA A C 1
ATOM 729 O O . ALA A 1 87 ? -10.695 5.259 3.848 1.00 96.44 87 ALA A O 1
ATOM 730 N N . LEU A 1 88 ? -9.431 6.662 5.069 1.00 95.44 88 LEU A N 1
ATOM 731 C CA . LEU A 1 88 ? -8.906 7.414 3.922 1.00 95.44 88 LEU A CA 1
ATOM 732 C C . LEU A 1 88 ? -7.505 6.980 3.490 1.00 95.44 88 LEU A C 1
ATOM 734 O O . LEU A 1 88 ? -7.109 7.249 2.351 1.00 95.44 88 LEU A O 1
ATOM 738 N N . MET A 1 89 ? -6.762 6.381 4.416 1.00 98.31 89 MET A N 1
ATOM 739 C CA . MET A 1 89 ? -5.332 6.103 4.362 1.00 98.31 89 MET A CA 1
ATOM 740 C C . MET A 1 89 ? -4.549 7.224 3.653 1.00 98.31 89 MET A C 1
ATOM 742 O O . MET A 1 89 ? -4.089 7.053 2.519 1.00 98.31 89 MET A O 1
ATOM 746 N N . PRO A 1 90 ? -4.476 8.437 4.243 1.00 97.94 90 PRO A N 1
ATOM 747 C CA . PRO A 1 90 ? -3.776 9.556 3.620 1.00 97.94 90 PRO A CA 1
ATOM 748 C C . PRO A 1 90 ? -2.299 9.215 3.408 1.00 97.94 90 PRO A C 1
ATOM 750 O O . PRO A 1 90 ? -1.657 8.729 4.336 1.00 97.94 90 PRO A O 1
ATOM 753 N N . THR A 1 91 ? -1.738 9.531 2.236 1.00 97.62 91 THR A N 1
ATOM 754 C CA . THR A 1 91 ? -0.332 9.222 1.903 1.00 97.62 91 THR A CA 1
ATOM 755 C C . THR A 1 91 ? 0.636 9.751 2.964 1.00 97.62 91 THR A C 1
ATOM 757 O O . THR A 1 91 ? 1.527 9.036 3.403 1.00 97.62 91 THR A O 1
ATOM 760 N N . SER A 1 92 ? 0.382 10.956 3.487 1.00 96.75 92 SER A N 1
ATOM 761 C CA . SER A 1 92 ? 1.183 11.590 4.548 1.00 96.75 92 SER A CA 1
ATOM 762 C C . SER A 1 92 ? 1.140 10.888 5.911 1.00 96.75 92 SER A C 1
ATOM 764 O O . SER A 1 92 ? 1.836 11.307 6.833 1.00 96.75 92 SER A O 1
ATOM 766 N N . LYS A 1 93 ? 0.293 9.867 6.076 1.00 98.31 93 LYS A N 1
ATOM 767 C CA . LYS A 1 93 ? 0.188 9.047 7.290 1.00 98.31 93 LYS A CA 1
ATOM 768 C C . LYS A 1 93 ? 0.588 7.595 7.068 1.00 98.31 93 LYS A C 1
ATOM 770 O O . LYS A 1 93 ? 0.770 6.895 8.060 1.00 98.31 93 LYS A O 1
ATOM 775 N N . MET A 1 94 ? 0.768 7.160 5.819 1.00 98.69 94 MET A N 1
ATOM 776 C CA . MET A 1 94 ? 1.078 5.766 5.499 1.00 98.69 94 MET A CA 1
ATOM 777 C C . MET A 1 94 ? 2.360 5.295 6.186 1.00 98.69 94 MET A C 1
ATOM 779 O O . MET A 1 94 ? 2.304 4.278 6.863 1.00 98.69 94 MET A O 1
ATOM 783 N N . SER A 1 95 ? 3.465 6.050 6.121 1.00 98.25 95 SER A N 1
ATOM 784 C CA . SER A 1 95 ? 4.723 5.656 6.782 1.00 98.25 95 SER A CA 1
ATOM 785 C C . SER A 1 95 ? 4.571 5.499 8.299 1.00 98.25 95 SER A C 1
ATOM 787 O O . SER A 1 95 ? 5.035 4.516 8.863 1.00 98.25 95 SER A O 1
ATOM 789 N N . ASN A 1 96 ? 3.853 6.409 8.972 1.00 98.50 96 ASN A N 1
ATOM 790 C CA . ASN A 1 96 ? 3.622 6.294 10.416 1.00 98.50 96 ASN A CA 1
ATOM 791 C C . ASN A 1 96 ? 2.764 5.071 10.771 1.00 98.50 96 ASN A C 1
ATOM 793 O O . ASN A 1 96 ? 3.067 4.374 11.734 1.00 98.50 96 ASN A O 1
ATOM 797 N N . VAL A 1 97 ? 1.691 4.817 10.014 1.00 98.75 97 VAL A N 1
ATOM 798 C CA . VAL A 1 97 ? 0.846 3.628 10.211 1.00 98.75 97 VAL A CA 1
ATOM 799 C C . VAL A 1 97 ? 1.665 2.360 9.980 1.00 98.75 97 VAL A C 1
ATOM 801 O O . VAL A 1 97 ? 1.628 1.450 10.801 1.00 98.75 97 VAL A O 1
ATOM 804 N N . ALA A 1 98 ? 2.439 2.327 8.897 1.00 98.62 98 ALA A N 1
ATOM 805 C CA . ALA A 1 98 ? 3.252 1.187 8.514 1.00 98.62 98 ALA A CA 1
ATOM 806 C C . ALA A 1 98 ? 4.317 0.852 9.561 1.00 98.62 98 ALA A C 1
ATOM 808 O O . ALA A 1 98 ? 4.418 -0.305 9.940 1.00 98.62 98 ALA A O 1
ATOM 809 N N . GLN A 1 99 ? 5.023 1.849 10.101 1.00 98.50 99 GLN A N 1
ATOM 810 C CA . GLN A 1 99 ? 5.973 1.669 11.207 1.00 98.50 99 GLN A CA 1
ATOM 811 C C . GLN A 1 99 ? 5.329 1.043 12.442 1.00 98.50 99 GLN A C 1
ATOM 813 O O . GLN A 1 99 ? 5.891 0.140 13.056 1.00 98.50 99 GLN A O 1
ATOM 818 N N . ILE A 1 100 ? 4.144 1.524 12.830 1.00 98.50 100 ILE A N 1
ATOM 819 C CA . ILE A 1 100 ? 3.440 0.980 13.996 1.00 98.50 100 ILE A CA 1
ATOM 820 C C . ILE A 1 100 ? 3.056 -0.479 13.741 1.00 98.50 100 ILE A C 1
ATOM 822 O O . ILE A 1 100 ? 3.307 -1.324 14.594 1.00 98.50 100 ILE A O 1
ATOM 826 N N . LEU A 1 101 ? 2.484 -0.785 12.574 1.00 98.19 101 LEU A N 1
ATOM 827 C CA . LEU A 1 101 ? 2.088 -2.151 12.232 1.00 98.19 101 LEU A CA 1
ATOM 828 C C . LEU A 1 101 ? 3.290 -3.089 12.083 1.00 98.19 101 LEU A C 1
ATOM 830 O O . LEU A 1 101 ? 3.235 -4.216 12.561 1.00 98.19 101 LEU A O 1
ATOM 834 N N . ASP A 1 102 ? 4.385 -2.643 11.473 1.00 97.94 102 ASP A N 1
ATOM 835 C CA . ASP A 1 102 ? 5.564 -3.486 11.272 1.00 97.94 102 ASP A CA 1
ATOM 836 C C . ASP A 1 102 ? 6.266 -3.806 12.596 1.00 97.94 102 ASP A C 1
ATOM 838 O O . ASP A 1 102 ? 6.671 -4.942 12.819 1.00 97.94 102 ASP A O 1
ATOM 842 N N . ASN A 1 103 ? 6.300 -2.857 13.538 1.00 97.62 103 ASN A N 1
ATOM 843 C CA . ASN A 1 103 ? 6.773 -3.119 14.901 1.00 97.62 103 ASN A CA 1
ATOM 844 C C . ASN A 1 103 ? 5.934 -4.177 15.639 1.00 97.62 103 ASN A C 1
ATOM 846 O O . ASN A 1 103 ? 6.443 -4.845 16.536 1.00 97.62 103 ASN A O 1
ATOM 850 N N . LEU A 1 104 ? 4.653 -4.321 15.288 1.00 96.06 104 LEU A N 1
ATOM 851 C CA . LEU A 1 104 ? 3.755 -5.310 15.888 1.00 96.06 104 LEU A CA 1
ATOM 852 C C . LEU A 1 104 ? 3.818 -6.670 15.178 1.00 96.06 104 LEU A C 1
ATOM 854 O O . LEU A 1 104 ? 3.614 -7.696 15.823 1.00 96.06 104 LEU A O 1
ATOM 858 N N . LEU A 1 105 ? 4.068 -6.683 13.864 1.00 94.75 105 LEU A N 1
ATOM 859 C CA . LEU A 1 105 ? 3.882 -7.865 13.011 1.00 94.75 105 LEU A CA 1
ATOM 860 C C . LEU A 1 105 ? 5.169 -8.429 12.401 1.00 94.75 105 LEU A C 1
ATOM 862 O O . LEU A 1 105 ? 5.176 -9.588 11.990 1.00 94.75 105 LEU A O 1
ATOM 866 N N . GLY A 1 106 ? 6.246 -7.644 12.332 1.00 90.12 106 GLY A N 1
ATOM 867 C CA . GLY A 1 106 ? 7.571 -8.070 11.871 1.00 90.12 106 GLY A CA 1
ATOM 868 C C . GLY A 1 106 ? 7.611 -8.598 10.432 1.00 90.12 106 GLY A C 1
ATOM 869 O O . GLY A 1 106 ? 8.378 -9.511 10.128 1.00 90.12 106 GLY A O 1
ATOM 870 N N . ASN A 1 107 ? 6.763 -8.085 9.542 1.00 90.81 107 ASN A N 1
ATOM 871 C CA . ASN A 1 107 ? 6.525 -8.636 8.202 1.00 90.81 107 ASN A CA 1
ATOM 872 C C . ASN A 1 107 ? 6.895 -7.669 7.060 1.00 90.81 107 ASN A C 1
ATOM 874 O O . ASN A 1 107 ? 6.500 -7.889 5.911 1.00 90.81 107 ASN A O 1
ATOM 878 N N . ASN A 1 108 ? 7.751 -6.688 7.354 1.00 96.69 108 ASN A N 1
ATOM 879 C CA . ASN A 1 108 ? 8.296 -5.678 6.445 1.00 96.69 108 ASN A CA 1
ATOM 880 C C . ASN A 1 108 ? 7.238 -4.711 5.883 1.00 96.69 108 ASN A C 1
ATOM 882 O O . ASN A 1 108 ? 7.406 -4.188 4.777 1.00 96.69 108 ASN A O 1
ATOM 886 N N . ILE A 1 109 ? 6.140 -4.476 6.611 1.00 98.06 109 ILE A N 1
ATOM 887 C CA . ILE A 1 109 ? 5.091 -3.529 6.194 1.00 98.06 109 ILE A CA 1
ATOM 888 C C . ILE A 1 109 ? 5.675 -2.131 5.951 1.00 98.06 109 ILE A C 1
ATOM 890 O O . ILE A 1 109 ? 5.271 -1.469 4.990 1.00 98.06 109 ILE A O 1
ATOM 894 N N . GLU A 1 110 ? 6.633 -1.680 6.765 1.00 98.31 110 GLU A N 1
ATOM 895 C CA . GLU A 1 110 ? 7.281 -0.380 6.569 1.00 98.31 110 GLU A CA 1
ATOM 896 C C . GLU A 1 110 ? 8.031 -0.341 5.235 1.00 98.31 110 GLU A C 1
ATOM 898 O O . GLU A 1 110 ? 7.755 0.512 4.390 1.00 98.31 110 GLU A O 1
ATOM 903 N N . ALA A 1 111 ? 8.893 -1.327 4.985 1.00 98.25 111 ALA A N 1
ATOM 904 C CA . ALA A 1 111 ? 9.706 -1.372 3.774 1.00 98.25 111 ALA A CA 1
ATOM 905 C C . ALA A 1 111 ? 8.862 -1.424 2.486 1.00 98.25 111 ALA A C 1
ATOM 907 O O . ALA A 1 111 ? 9.201 -0.780 1.491 1.00 98.25 111 ALA A O 1
ATOM 908 N N . TYR A 1 112 ? 7.753 -2.170 2.482 1.00 98.69 112 TYR A N 1
ATOM 909 C CA . TYR A 1 112 ? 6.841 -2.199 1.333 1.00 98.69 112 TYR A CA 1
ATOM 910 C C . TYR A 1 112 ? 6.042 -0.900 1.184 1.00 98.69 112 TYR A C 1
ATOM 912 O O . TYR A 1 112 ? 5.776 -0.475 0.059 1.00 98.69 112 TYR A O 1
ATOM 920 N N . THR A 1 113 ? 5.720 -0.228 2.291 1.00 98.75 113 THR A N 1
ATOM 921 C CA . THR A 1 113 ? 5.088 1.098 2.256 1.00 98.75 113 THR A CA 1
ATOM 922 C C . THR A 1 113 ? 6.011 2.139 1.646 1.00 98.75 113 THR A C 1
ATOM 924 O O . THR A 1 113 ? 5.566 2.926 0.810 1.00 98.75 113 THR A O 1
ATOM 927 N N . ASP A 1 114 ? 7.296 2.103 1.979 1.00 97.88 114 ASP A N 1
ATOM 928 C CA . ASP A 1 114 ? 8.282 2.994 1.375 1.00 97.88 114 ASP A CA 1
ATOM 929 C C . ASP A 1 114 ? 8.418 2.752 -0.130 1.00 97.88 114 ASP A C 1
ATOM 931 O O . ASP A 1 114 ? 8.474 3.709 -0.900 1.00 97.88 114 ASP A O 1
ATOM 935 N N . ILE A 1 115 ? 8.408 1.490 -0.577 1.00 98.25 115 ILE A N 1
ATOM 936 C CA . ILE A 1 115 ? 8.380 1.163 -2.012 1.00 98.25 115 ILE A CA 1
ATOM 937 C C . ILE A 1 115 ? 7.117 1.732 -2.671 1.00 98.25 115 ILE A C 1
ATOM 939 O O . ILE A 1 115 ? 7.205 2.376 -3.716 1.00 98.25 115 ILE A O 1
ATOM 943 N N . ALA A 1 116 ? 5.946 1.551 -2.058 1.00 98.62 116 ALA A N 1
ATOM 944 C CA . ALA A 1 116 ? 4.695 2.078 -2.595 1.00 98.62 116 ALA A CA 1
ATOM 945 C C . ALA A 1 116 ? 4.725 3.612 -2.729 1.00 98.62 116 ALA A C 1
ATOM 947 O O . ALA A 1 116 ? 4.279 4.145 -3.745 1.00 98.62 116 ALA A O 1
ATOM 948 N N . ILE A 1 117 ? 5.285 4.327 -1.747 1.00 97.38 117 ILE A N 1
ATOM 949 C CA . ILE A 1 117 ? 5.436 5.789 -1.797 1.00 97.38 117 ILE A CA 1
ATOM 950 C C . ILE A 1 117 ? 6.418 6.205 -2.901 1.00 97.38 117 ILE A C 1
ATOM 952 O O . ILE A 1 117 ? 6.105 7.118 -3.662 1.00 97.38 117 ILE A O 1
ATOM 956 N N . LYS A 1 118 ? 7.552 5.511 -3.068 1.00 95.38 118 LYS A N 1
ATOM 957 C CA . LYS A 1 118 ? 8.489 5.769 -4.181 1.00 95.38 118 LYS A CA 1
ATOM 958 C C . LYS A 1 118 ? 7.823 5.592 -5.545 1.00 95.38 118 LYS A C 1
ATOM 960 O O . LYS A 1 118 ? 7.991 6.423 -6.435 1.00 95.38 118 LYS A O 1
ATOM 965 N N . LEU A 1 119 ? 7.037 4.529 -5.714 1.00 97.31 119 LEU A N 1
ATOM 966 C CA . LEU A 1 119 ? 6.276 4.277 -6.940 1.00 97.31 119 LEU A CA 1
ATOM 967 C C . LEU A 1 119 ? 5.200 5.348 -7.174 1.00 97.31 119 LEU A C 1
ATOM 969 O O . LEU A 1 119 ? 4.966 5.755 -8.312 1.00 97.31 119 LEU A O 1
ATOM 973 N N . HIS A 1 120 ? 4.582 5.856 -6.108 1.00 96.38 120 HIS A N 1
ATOM 974 C CA . HIS A 1 120 ? 3.653 6.979 -6.194 1.00 96.38 120 HIS A CA 1
ATOM 975 C C . HIS A 1 120 ? 4.343 8.273 -6.648 1.00 96.38 120 HIS A C 1
ATOM 977 O O . HIS A 1 120 ? 3.821 8.955 -7.524 1.00 96.38 120 HIS A O 1
ATOM 983 N N . GLU A 1 121 ? 5.530 8.592 -6.120 1.00 93.81 121 GLU A N 1
ATOM 984 C CA . GLU A 1 121 ? 6.354 9.722 -6.585 1.00 93.81 121 GLU A CA 1
ATOM 985 C C . GLU A 1 121 ? 6.693 9.561 -8.084 1.00 93.81 121 GLU A C 1
ATOM 987 O O . GLU A 1 121 ? 6.465 10.466 -8.893 1.00 93.81 121 GLU A O 1
ATOM 992 N N . PHE A 1 122 ? 7.144 8.366 -8.482 1.00 94.31 122 PHE A N 1
ATOM 993 C CA . PHE A 1 122 ? 7.454 8.025 -9.873 1.00 94.31 122 PHE A CA 1
ATOM 994 C C . PHE A 1 122 ? 6.270 8.193 -10.828 1.00 94.31 122 PHE A C 1
ATOM 996 O O . PHE A 1 122 ? 6.455 8.643 -11.960 1.00 94.31 122 PHE A O 1
ATOM 1003 N N . GLN A 1 123 ? 5.053 7.846 -10.402 1.00 94.94 123 GLN A N 1
ATOM 1004 C CA . GLN A 1 123 ? 3.854 7.970 -11.232 1.00 94.94 123 GLN A CA 1
ATOM 1005 C C . GLN A 1 123 ? 3.694 9.394 -11.796 1.00 94.94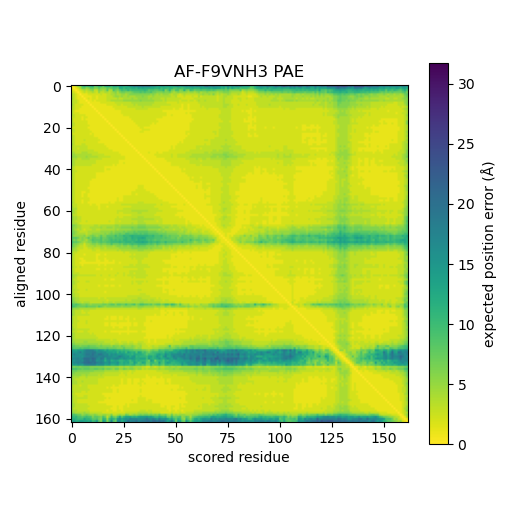 123 GLN A C 1
ATOM 1007 O O . GLN A 1 123 ? 3.320 9.549 -12.962 1.00 94.94 123 GLN A O 1
ATOM 1012 N N . TYR A 1 124 ? 3.988 10.419 -10.991 1.00 90.31 124 TYR A N 1
ATOM 1013 C CA . TYR A 1 124 ? 3.869 11.823 -11.3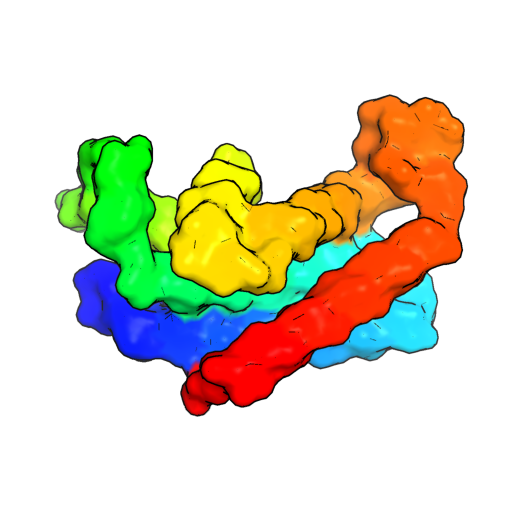97 1.00 90.31 124 TYR A CA 1
ATOM 1014 C C . TYR A 1 124 ? 5.139 12.347 -12.059 1.00 90.31 124 TYR A C 1
ATOM 1016 O O . TYR A 1 124 ? 5.065 13.023 -13.085 1.00 90.31 124 TYR A O 1
ATOM 1024 N N . ASN A 1 125 ? 6.297 12.001 -11.501 1.00 90.19 125 ASN A N 1
ATOM 1025 C CA . ASN A 1 125 ? 7.560 12.644 -11.854 1.00 90.19 125 ASN A CA 1
ATOM 1026 C C . ASN A 1 125 ? 8.302 11.912 -12.983 1.00 90.19 125 ASN A C 1
ATOM 1028 O O . ASN A 1 125 ? 9.074 12.513 -13.725 1.00 90.19 125 ASN A O 1
ATOM 1032 N N . GLY A 1 126 ? 8.019 10.624 -13.183 1.00 88.44 126 GLY A N 1
ATOM 1033 C CA . GLY A 1 126 ? 8.725 9.782 -14.138 1.00 88.44 126 GLY A CA 1
ATOM 1034 C C . GLY A 1 126 ? 10.148 9.451 -13.702 1.00 88.44 126 GLY A C 1
ATOM 1035 O O . GLY A 1 126 ? 10.468 9.437 -12.514 1.00 88.44 126 GLY A O 1
ATOM 1036 N N . LEU A 1 127 ? 10.992 9.126 -14.683 1.00 87.69 127 LEU A N 1
ATOM 1037 C CA . LEU A 1 127 ? 12.413 8.911 -14.440 1.00 87.69 127 LEU A CA 1
ATOM 1038 C C . LEU A 1 127 ? 13.104 10.239 -14.199 1.00 87.69 127 LEU A C 1
ATOM 1040 O O . LEU A 1 127 ? 12.879 11.196 -14.939 1.00 87.69 127 LEU A O 1
ATOM 1044 N N . ASP A 1 128 ? 14.004 10.237 -13.232 1.00 77.12 128 ASP A N 1
ATOM 1045 C CA . ASP A 1 128 ? 14.837 11.380 -12.934 1.00 77.12 128 ASP A CA 1
ATOM 1046 C C . ASP A 1 128 ? 16.294 10.940 -12.809 1.00 77.12 128 ASP A C 1
ATOM 1048 O O . ASP A 1 128 ? 16.656 10.115 -11.973 1.00 77.12 128 ASP A O 1
ATOM 1052 N N . LYS A 1 129 ? 17.135 11.485 -13.689 1.00 67.94 129 LYS A N 1
ATOM 1053 C CA . LYS A 1 129 ? 18.569 11.196 -13.696 1.00 67.94 129 LYS A CA 1
ATOM 1054 C C . LYS A 1 129 ? 19.321 11.970 -12.613 1.00 67.94 129 LYS A C 1
ATOM 1056 O O . LYS A 1 129 ? 20.395 11.508 -12.238 1.00 67.94 129 LYS A O 1
ATOM 1061 N N . SER A 1 130 ? 18.803 13.111 -12.138 1.00 73.50 130 SER A N 1
ATOM 1062 C CA . SER A 1 130 ? 19.411 13.839 -11.012 1.00 73.50 130 SER A CA 1
ATOM 1063 C C . SER A 1 130 ? 19.046 13.203 -9.671 1.00 73.50 130 SER A C 1
ATOM 1065 O O . SER A 1 130 ? 19.824 13.280 -8.725 1.00 73.50 130 SER A O 1
ATOM 1067 N N . GLY A 1 131 ? 17.897 12.522 -9.610 1.00 70.00 131 GLY A N 1
ATOM 1068 C CA . GLY A 1 131 ? 17.386 11.884 -8.399 1.00 70.00 131 GLY A CA 1
ATOM 1069 C C . GLY A 1 131 ? 16.724 12.860 -7.420 1.00 70.00 131 GLY A C 1
ATOM 1070 O O . GLY A 1 131 ? 16.444 12.487 -6.282 1.00 70.00 131 GLY A O 1
ATOM 1071 N N . GLU A 1 132 ? 16.500 14.108 -7.835 1.00 67.69 132 GLU A N 1
ATOM 1072 C CA . GLU A 1 132 ? 15.979 15.191 -6.995 1.00 67.69 132 GLU A CA 1
ATOM 1073 C C . GLU A 1 132 ? 14.448 15.151 -6.871 1.00 67.69 132 GLU A C 1
ATOM 1075 O O . GLU A 1 132 ? 13.892 15.489 -5.828 1.00 67.69 132 GLU A O 1
ATOM 1080 N N . ILE A 1 133 ? 13.761 14.730 -7.933 1.00 61.94 133 ILE A N 1
ATOM 1081 C CA . ILE A 1 133 ? 12.300 14.742 -8.078 1.00 61.94 133 ILE A CA 1
ATOM 1082 C C . ILE A 1 133 ? 11.737 13.309 -8.056 1.00 61.94 133 ILE A C 1
ATOM 1084 O O . ILE A 1 133 ? 10.617 13.077 -7.595 1.00 61.94 133 ILE A O 1
ATOM 1088 N N . SER A 1 134 ? 12.501 12.323 -8.529 1.00 68.31 134 SER A N 1
ATOM 1089 C CA . SER A 1 134 ? 12.136 10.901 -8.488 1.00 68.31 134 SER A CA 1
ATOM 1090 C C . SER A 1 134 ? 13.335 10.055 -8.100 1.00 68.31 134 SER A C 1
ATOM 1092 O O . SER A 1 134 ? 14.447 10.278 -8.561 1.00 68.31 134 SER A O 1
ATOM 1094 N N . ARG A 1 135 ? 13.112 9.027 -7.282 1.00 79.44 135 ARG A N 1
ATOM 1095 C CA . ARG A 1 135 ? 14.199 8.147 -6.822 1.00 79.44 135 ARG A CA 1
ATOM 1096 C C . ARG A 1 135 ? 14.643 7.134 -7.878 1.00 79.44 135 ARG A C 1
ATOM 1098 O O . ARG A 1 135 ? 15.595 6.395 -7.639 1.00 79.44 135 ARG A O 1
ATOM 1105 N N . TYR A 1 136 ? 13.955 7.074 -9.020 1.00 89.69 136 TYR A N 1
ATOM 1106 C CA . TYR A 1 136 ? 14.260 6.132 -10.092 1.00 89.69 136 TYR A CA 1
ATOM 1107 C C . TYR A 1 136 ? 15.026 6.791 -11.231 1.00 89.69 136 TYR A C 1
ATOM 1109 O O . TYR A 1 136 ? 14.496 7.625 -11.967 1.00 89.69 136 TYR A O 1
ATOM 1117 N N . THR A 1 137 ? 16.248 6.308 -11.435 1.00 86.88 137 THR A N 1
ATOM 1118 C CA . THR A 1 137 ? 17.140 6.720 -12.526 1.00 86.88 137 THR A CA 1
ATOM 1119 C C . THR A 1 137 ? 16.942 5.897 -13.804 1.00 86.88 137 THR A C 1
ATOM 1121 O O . THR A 1 137 ? 17.335 6.332 -14.887 1.00 86.88 137 THR A O 1
ATOM 1124 N N . SER A 1 138 ? 16.310 4.719 -13.711 1.00 90.81 138 SER A N 1
ATOM 1125 C CA . SER A 1 138 ? 16.033 3.826 -14.843 1.00 90.81 138 SER A CA 1
ATOM 1126 C C . SER A 1 138 ? 14.733 3.029 -14.657 1.00 90.81 138 SER A C 1
ATOM 1128 O O . SER A 1 138 ? 14.261 2.828 -13.537 1.00 90.81 138 SER A O 1
ATOM 1130 N N . ILE A 1 139 ? 14.158 2.544 -15.767 1.00 93.81 139 ILE A N 1
ATOM 1131 C CA . ILE A 1 139 ? 12.984 1.649 -15.750 1.00 93.81 139 ILE A CA 1
ATOM 1132 C C . ILE A 1 139 ? 13.295 0.315 -15.066 1.00 93.81 139 ILE A C 1
ATOM 1134 O O . ILE A 1 139 ? 12.403 -0.284 -14.477 1.00 93.81 139 ILE A O 1
ATOM 1138 N N . GLU A 1 140 ? 14.540 -0.153 -15.127 1.00 94.62 140 GLU A N 1
ATOM 1139 C CA . GLU A 1 140 ? 14.952 -1.412 -14.501 1.00 94.62 140 GLU A CA 1
ATOM 1140 C C . GLU A 1 140 ? 14.671 -1.402 -12.994 1.00 94.62 140 GLU A C 1
ATOM 1142 O O . GLU A 1 140 ? 13.992 -2.295 -12.491 1.00 94.62 140 GLU A O 1
ATOM 1147 N N . PHE A 1 141 ? 15.061 -0.333 -12.294 1.00 94.44 141 PHE A N 1
ATOM 1148 C CA . PHE A 1 141 ? 14.780 -0.195 -10.864 1.00 94.44 141 PHE A CA 1
ATOM 1149 C C . PHE A 1 141 ? 13.283 -0.051 -10.560 1.00 94.44 141 PHE A C 1
ATOM 1151 O O . PHE A 1 141 ? 12.812 -0.580 -9.555 1.00 94.44 141 PHE A O 1
ATOM 1158 N N . VAL A 1 142 ? 12.515 0.602 -11.443 1.00 96.44 142 VAL A N 1
ATOM 1159 C CA . VAL A 1 142 ? 11.047 0.680 -11.314 1.00 96.44 142 VAL A CA 1
ATOM 1160 C C . VAL A 1 142 ? 10.426 -0.713 -11.405 1.00 96.44 142 VAL A C 1
ATOM 1162 O O . VAL A 1 142 ? 9.570 -1.054 -10.592 1.00 96.44 142 VAL A O 1
ATOM 1165 N N . LYS A 1 143 ? 10.858 -1.532 -12.375 1.00 97.81 143 LYS A N 1
ATOM 1166 C CA . LYS A 1 143 ? 10.368 -2.907 -12.550 1.00 97.81 143 LYS A CA 1
ATOM 1167 C C . LYS A 1 143 ? 10.665 -3.764 -11.323 1.00 97.81 143 LYS A C 1
ATOM 1169 O O . LYS A 1 143 ? 9.755 -4.418 -10.826 1.00 97.81 143 LYS A O 1
ATOM 1174 N N . MET A 1 144 ? 11.891 -3.704 -10.802 1.00 97.75 144 MET A N 1
ATOM 1175 C CA . MET A 1 144 ? 12.283 -4.457 -9.605 1.00 97.75 144 MET A CA 1
ATOM 1176 C C . MET A 1 144 ? 11.387 -4.133 -8.402 1.00 97.75 144 MET A C 1
ATOM 1178 O O . MET A 1 144 ? 10.910 -5.039 -7.718 1.00 97.75 144 MET A O 1
ATOM 1182 N N . ASP A 1 145 ? 11.127 -2.847 -8.156 1.00 98.31 145 ASP A N 1
ATOM 1183 C CA . ASP A 1 145 ? 10.278 -2.415 -7.045 1.00 98.31 145 ASP A CA 1
ATOM 1184 C C . ASP A 1 145 ? 8.793 -2.737 -7.276 1.00 98.31 145 ASP A C 1
ATOM 1186 O O . ASP A 1 145 ? 8.107 -3.146 -6.336 1.00 98.31 145 ASP A O 1
ATOM 1190 N N . LEU A 1 146 ? 8.299 -2.630 -8.517 1.00 98.56 146 LEU A N 1
ATOM 1191 C CA . LEU A 1 146 ? 6.949 -3.068 -8.889 1.00 98.56 146 LEU A CA 1
ATOM 1192 C C . LEU A 1 146 ? 6.751 -4.562 -8.629 1.00 98.56 146 LEU A C 1
ATOM 1194 O O . LEU A 1 146 ? 5.800 -4.946 -7.951 1.00 98.56 146 LEU A O 1
ATOM 1198 N N . GLU A 1 147 ? 7.650 -5.407 -9.130 1.00 98.56 147 GLU A N 1
ATOM 1199 C CA . GLU A 1 147 ? 7.587 -6.858 -8.941 1.00 98.56 147 GLU A CA 1
ATOM 1200 C C . GLU A 1 147 ? 7.667 -7.228 -7.458 1.00 98.56 147 GLU A C 1
ATOM 1202 O O . GLU A 1 147 ? 6.877 -8.044 -6.970 1.00 98.56 147 GLU A O 1
ATOM 1207 N N . LYS A 1 148 ? 8.572 -6.581 -6.713 1.00 98.62 148 LYS A N 1
ATOM 1208 C CA . LYS A 1 148 ? 8.724 -6.780 -5.270 1.00 98.62 148 LYS A CA 1
ATOM 1209 C C . LYS A 1 148 ? 7.451 -6.413 -4.508 1.00 98.62 148 LYS A C 1
ATOM 1211 O O . LYS A 1 148 ? 7.010 -7.199 -3.666 1.00 98.62 148 LYS A O 1
ATOM 1216 N N . LEU A 1 149 ? 6.850 -5.259 -4.800 1.00 98.81 149 LEU A N 1
ATOM 1217 C CA . LEU A 1 149 ? 5.625 -4.814 -4.136 1.00 98.81 149 LEU A CA 1
ATOM 1218 C C . LEU A 1 149 ? 4.431 -5.703 -4.498 1.00 98.81 149 LEU A C 1
ATOM 1220 O O . LEU A 1 149 ? 3.690 -6.114 -3.608 1.00 98.81 149 LEU A O 1
ATOM 1224 N N . LEU A 1 150 ? 4.261 -6.057 -5.773 1.00 98.75 150 LEU A N 1
ATOM 1225 C CA . LEU A 1 150 ? 3.158 -6.914 -6.216 1.00 98.75 150 LEU A CA 1
ATOM 1226 C C . LEU A 1 150 ? 3.236 -8.309 -5.592 1.00 98.75 150 LEU A C 1
ATOM 1228 O O . LEU A 1 150 ? 2.223 -8.824 -5.123 1.00 98.75 150 LEU A O 1
ATOM 1232 N N . LYS A 1 151 ? 4.436 -8.893 -5.508 1.00 98.56 151 LYS A N 1
ATOM 1233 C CA . LYS A 1 151 ? 4.655 -10.171 -4.817 1.00 98.56 151 LYS A CA 1
ATOM 1234 C C . LYS A 1 151 ? 4.330 -10.083 -3.324 1.00 98.56 151 LYS A C 1
ATOM 1236 O O . LYS A 1 151 ? 3.780 -11.024 -2.751 1.00 98.56 151 LYS A O 1
ATOM 1241 N N . ALA A 1 152 ? 4.664 -8.966 -2.679 1.00 98.38 152 ALA A N 1
ATOM 1242 C CA . ALA A 1 152 ? 4.308 -8.742 -1.282 1.00 98.38 152 ALA A CA 1
ATOM 1243 C C . ALA A 1 152 ? 2.788 -8.643 -1.101 1.00 98.38 152 ALA A C 1
ATOM 1245 O O . ALA A 1 152 ? 2.242 -9.333 -0.242 1.00 98.38 152 ALA A O 1
ATOM 1246 N N . ILE A 1 153 ? 2.105 -7.856 -1.940 1.00 98.44 153 ILE A N 1
ATOM 1247 C CA . ILE A 1 153 ? 0.643 -7.708 -1.913 1.00 98.44 153 ILE A CA 1
ATOM 1248 C C . ILE A 1 153 ? -0.039 -9.072 -2.021 1.00 98.44 153 ILE A C 1
ATOM 1250 O O . ILE A 1 153 ? -0.893 -9.387 -1.198 1.00 98.44 153 ILE A O 1
ATOM 1254 N N . GLU A 1 154 ? 0.374 -9.918 -2.965 1.00 97.75 154 GLU A N 1
ATOM 1255 C CA . GLU A 1 154 ? -0.168 -11.275 -3.080 1.00 97.75 154 GLU A CA 1
ATOM 1256 C C . GLU A 1 154 ? 0.020 -12.110 -1.822 1.00 97.75 154 GLU A C 1
ATOM 1258 O O . GLU A 1 154 ? -0.908 -12.789 -1.389 1.00 97.75 154 GLU A O 1
ATOM 1263 N N . LYS A 1 155 ? 1.211 -12.058 -1.218 1.00 97.19 155 LYS A N 1
ATOM 1264 C CA . LYS A 1 155 ? 1.502 -12.799 0.010 1.00 97.19 155 LYS A CA 1
ATOM 1265 C C . LYS A 1 155 ? 0.583 -12.362 1.154 1.00 97.19 155 LYS A C 1
ATOM 1267 O O . LYS A 1 155 ? 0.102 -13.209 1.911 1.00 97.19 155 LYS A O 1
ATOM 1272 N N . PHE A 1 156 ? 0.324 -11.061 1.272 1.00 96.62 156 PHE A N 1
ATOM 1273 C CA . PHE A 1 156 ? -0.606 -10.528 2.264 1.00 96.62 156 PHE A CA 1
ATOM 1274 C C . PHE A 1 156 ? -2.052 -10.932 1.965 1.00 96.62 156 PHE A C 1
ATOM 1276 O O . PHE A 1 156 ? -2.729 -11.417 2.864 1.00 96.62 156 PHE A O 1
ATOM 1283 N N . LEU A 1 157 ? -2.501 -10.821 0.711 1.00 95.50 157 LEU A N 1
ATOM 1284 C CA . LEU A 1 157 ? -3.845 -11.240 0.296 1.00 95.50 157 LEU A CA 1
ATOM 1285 C C . LEU A 1 157 ? -4.077 -12.744 0.508 1.00 95.50 157 LEU A C 1
ATOM 1287 O O . LEU A 1 157 ? -5.154 -13.146 0.932 1.00 95.50 157 LEU A O 1
ATOM 1291 N N . ALA A 1 158 ? -3.066 -13.583 0.273 1.00 93.06 158 ALA A N 1
ATOM 1292 C CA . ALA A 1 158 ? -3.147 -15.020 0.535 1.00 93.06 158 ALA A CA 1
ATOM 1293 C C . ALA A 1 158 ? -3.256 -15.336 2.038 1.00 93.06 158 ALA A C 1
ATOM 1295 O O . ALA A 1 158 ? -3.949 -16.272 2.427 1.00 93.06 158 ALA A O 1
ATOM 1296 N N . SER A 1 159 ? -2.593 -14.541 2.882 1.00 88.06 159 SER A N 1
ATOM 1297 C CA . SER A 1 159 ? -2.664 -14.658 4.348 1.00 88.06 159 SER A CA 1
ATOM 1298 C C . SER A 1 159 ? -3.930 -14.025 4.944 1.00 88.06 159 SER A C 1
ATOM 1300 O O . SER A 1 159 ? -4.194 -14.165 6.135 1.00 88.06 159 SER A O 1
ATOM 1302 N N . SER A 1 160 ? -4.691 -13.274 4.150 1.00 79.38 160 SER A N 1
ATOM 1303 C CA . SER A 1 160 ? -5.879 -12.528 4.574 1.00 79.38 160 SER A CA 1
ATOM 1304 C C . SER A 1 160 ? -6.902 -12.501 3.435 1.00 79.38 160 SER A C 1
ATOM 1306 O O . SER A 1 160 ? -7.058 -11.467 2.779 1.00 79.38 160 SER A O 1
ATOM 1308 N N . PRO A 1 161 ? -7.560 -13.642 3.153 1.00 58.06 161 PRO A N 1
ATOM 1309 C CA . PRO A 1 161 ? -8.528 -13.724 2.070 1.00 58.06 161 PRO A CA 1
ATOM 1310 C C . PRO A 1 161 ? -9.747 -12.821 2.355 1.00 58.06 161 PRO A C 1
ATOM 1312 O O . PRO A 1 161 ? -10.119 -12.669 3.522 1.00 58.06 161 PRO A O 1
ATOM 1315 N N . PRO A 1 162 ? -10.337 -12.203 1.313 1.00 58.00 162 PRO A N 1
ATOM 1316 C CA . PRO A 1 162 ? -11.533 -11.366 1.437 1.00 58.00 162 PRO A CA 1
ATOM 1317 C C . PRO A 1 162 ? -12.765 -12.150 1.911 1.00 58.00 162 PRO A C 1
ATOM 1319 O O . PRO A 1 162 ? -12.889 -13.342 1.549 1.00 58.00 162 PRO A O 1
#

Solvent-accessible surface area (backbone atoms only — not comparable to full-atom values): 8560 Å² total; per-residue (Å²): 133,91,70,56,47,48,93,78,40,46,69,59,21,30,32,51,21,38,50,48,16,50,54,26,38,56,51,14,50,54,27,47,78,73,65,39,52,45,60,13,24,44,24,41,25,52,12,50,47,27,38,54,28,26,62,43,61,86,38,48,74,67,48,35,77,76,36,68,62,69,43,76,47,97,87,68,52,74,42,50,33,36,57,54,43,42,64,66,47,48,75,96,45,44,65,64,53,23,46,56,49,21,76,75,64,73,74,54,43,35,62,49,46,53,50,31,51,51,30,44,42,26,41,78,56,38,71,22,84,85,48,84,76,10,90,32,66,46,68,66,61,48,48,54,51,49,54,52,45,52,54,48,52,50,55,51,43,72,76,50,70,103

Secondary structure (DSSP, 8-state):
-PPPPTTT-HHHHHHHHHHHHHHHHHHHHHHHHTT-HHHHHHHHHHHHHHHHHHHGGGGHHHHHTTS-SEEE-TTS-EEEHHHHHHHH--HHHHHHHHHHHHHHH-S-HHHHHHHHHHHHHHHHH---SSSSS-S-SSHHHHHHHHHHHHHHHHHHHHHS--

Radius of gyration: 16.06 Å; Cα contacts (8 Å, |Δi|>4): 223; chains: 1; bounding box: 42×33×42 Å